Protein AF-A0AAV5Y469-F1 (afdb_monomer_lite)

Radius of gyration: 11.69 Å; chains: 1; bounding box: 35×20×27 Å

Foldseek 3Di:
DDFDDFAHDGRHDWQDQPGPQADPVDQDQDPVRTTKGKHWHPDAPPVRHTDIWIATSPPRDTPVRVVVD

Secondary structure (DSSP, 8-state):
--EEEETT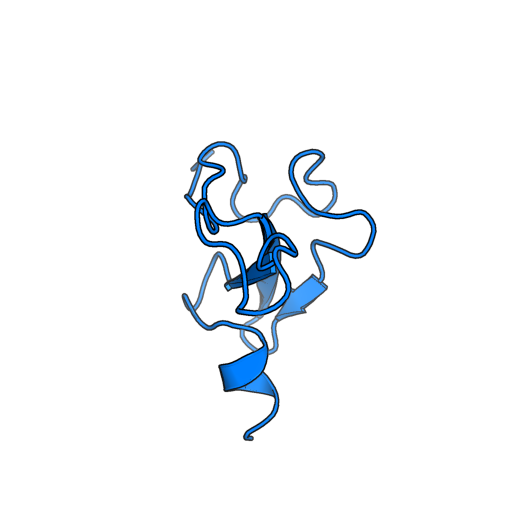EEEEETT-TT-TTS-TT-SEEPTTSSEEEEEEEEEE-TTSPEEEEEEETTT---SHHHHT-

Sequence (69 aa):
MKL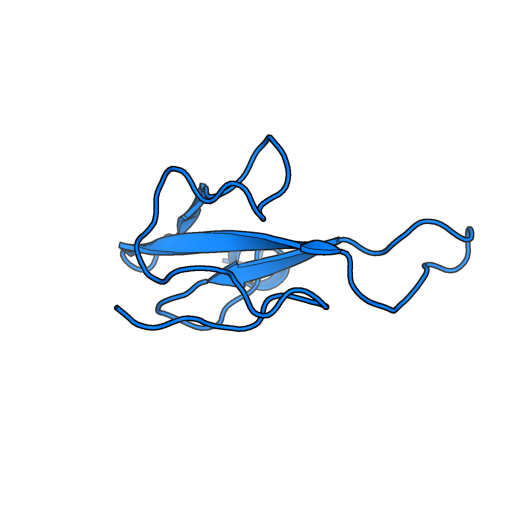FEVGNVVNHRIGDVQCAECSEEYPEACRCGGLMHASDTAEEDSDGNVVIVTLCDQCGRTEDQLDQA

pLDDT: mean 84.42, std 8.09, range [46.91, 92.06]

Structure (mmCIF, N/CA/C/O backbone):
data_AF-A0AAV5Y469-F1
#
_entry.id   AF-A0AAV5Y469-F1
#
loop_
_atom_site.group_PDB
_atom_site.id
_atom_site.type_symbol
_atom_site.label_atom_id
_atom_site.label_alt_id
_atom_site.label_comp_id
_atom_site.label_asym_id
_atom_site.label_entity_id
_atom_site.label_seq_id
_atom_site.pdbx_PDB_ins_code
_atom_site.Cartn_x
_atom_site.Cartn_y
_atom_site.Cartn_z
_atom_site.occupancy
_atom_site.B_iso_or_equiv
_atom_site.auth_seq_id
_atom_site.auth_comp_id
_atom_site.auth_asym_id
_atom_site.auth_atom_id
_atom_site.pdbx_PDB_model_num
ATOM 1 N N . MET A 1 1 ? -15.600 10.629 -6.783 1.00 60.31 1 MET A N 1
ATOM 2 C CA . MET A 1 1 ? -14.577 9.633 -7.166 1.00 60.31 1 MET A CA 1
ATOM 3 C C . MET A 1 1 ? -13.242 10.338 -7.047 1.00 60.31 1 MET A C 1
ATOM 5 O O . MET A 1 1 ? -13.134 11.429 -7.592 1.00 60.31 1 MET A O 1
ATOM 9 N N . LYS A 1 2 ? -12.310 9.814 -6.249 1.00 84.19 2 LYS A N 1
ATOM 10 C CA . LYS A 1 2 ? -11.017 10.455 -5.987 1.00 84.19 2 LYS A CA 1
ATOM 11 C C . LYS A 1 2 ? -9.934 9.558 -6.577 1.00 84.19 2 LYS A C 1
ATOM 13 O O . LYS A 1 2 ? -9.966 8.352 -6.335 1.00 84.19 2 LYS A O 1
ATOM 18 N N . LEU A 1 3 ? -9.081 10.146 -7.408 1.00 87.44 3 LEU A N 1
ATOM 19 C CA . LEU A 1 3 ? -7.887 9.488 -7.921 1.00 87.44 3 LEU A CA 1
ATOM 20 C C . LEU A 1 3 ? -6.729 9.754 -6.959 1.00 87.44 3 LEU A C 1
ATOM 22 O O . LEU A 1 3 ? -6.756 10.759 -6.237 1.00 87.44 3 LEU A O 1
ATOM 26 N N . PHE A 1 4 ? -5.754 8.859 -6.934 1.00 88.50 4 PHE A N 1
ATOM 27 C CA . PHE A 1 4 ? -4.542 9.017 -6.150 1.00 88.50 4 PHE A CA 1
ATOM 28 C C . PHE A 1 4 ? -3.335 8.412 -6.866 1.00 88.50 4 PHE A C 1
ATOM 30 O O . PHE A 1 4 ? -3.478 7.621 -7.799 1.00 88.50 4 PHE A O 1
ATOM 37 N N . GLU A 1 5 ? -2.156 8.854 -6.442 1.00 89.94 5 GLU A N 1
ATOM 38 C CA . GLU A 1 5 ? -0.882 8.418 -6.995 1.00 89.94 5 GLU A CA 1
ATOM 39 C C . GLU A 1 5 ? -0.332 7.213 -6.235 1.00 89.94 5 GLU A C 1
ATOM 41 O O . GLU A 1 5 ? -0.362 7.177 -5.003 1.00 89.94 5 GLU A O 1
ATOM 46 N N . VAL A 1 6 ? 0.172 6.236 -6.983 1.00 88.50 6 VAL A N 1
ATOM 47 C CA . VAL A 1 6 ? 0.917 5.088 -6.467 1.00 88.50 6 VAL A CA 1
ATOM 48 C C . VAL A 1 6 ? 2.134 4.917 -7.356 1.00 88.50 6 VAL A C 1
ATOM 50 O O . VAL A 1 6 ? 2.003 4.697 -8.558 1.00 88.50 6 VAL A O 1
ATOM 53 N N . GLY A 1 7 ? 3.323 5.074 -6.779 1.00 86.25 7 GLY A N 1
ATOM 54 C CA . GLY A 1 7 ? 4.555 5.093 -7.563 1.00 86.25 7 GLY A CA 1
ATOM 55 C C . GLY A 1 7 ? 4.519 6.203 -8.611 1.00 86.25 7 GLY A C 1
ATOM 56 O O . GLY A 1 7 ? 4.525 7.379 -8.261 1.00 86.25 7 GLY A O 1
ATOM 57 N N . ASN A 1 8 ? 4.477 5.824 -9.888 1.00 85.62 8 ASN A N 1
ATOM 58 C CA . ASN A 1 8 ? 4.446 6.743 -11.026 1.00 85.62 8 ASN A CA 1
ATOM 59 C C . ASN A 1 8 ? 3.052 6.898 -11.668 1.00 85.62 8 ASN A C 1
ATOM 61 O O . ASN A 1 8 ? 2.851 7.730 -12.556 1.00 85.62 8 ASN A O 1
ATOM 65 N N . VAL A 1 9 ? 2.064 6.112 -11.238 1.00 85.19 9 VAL A N 1
ATOM 66 C CA . VAL A 1 9 ? 0.731 6.106 -11.846 1.00 85.19 9 VAL A CA 1
ATOM 67 C C . VAL A 1 9 ? -0.233 6.933 -10.998 1.00 85.19 9 VAL A C 1
ATOM 69 O O . VAL A 1 9 ? -0.405 6.702 -9.806 1.00 85.19 9 VAL A O 1
ATOM 72 N N . VAL A 1 10 ? -0.885 7.927 -11.612 1.00 85.25 10 VAL A N 1
ATOM 73 C CA . VAL A 1 10 ? -1.802 8.877 -10.935 1.00 85.25 10 VAL A CA 1
ATOM 74 C C . VAL A 1 10 ? -3.288 8.576 -11.159 1.00 85.25 10 VAL A C 1
ATOM 76 O O . VAL A 1 10 ? -4.161 9.345 -10.751 1.00 85.25 10 VAL A O 1
ATOM 79 N N . ASN A 1 11 ? -3.592 7.466 -11.832 1.00 86.81 11 ASN A N 1
ATOM 80 C CA . ASN A 1 11 ? -4.950 7.073 -12.209 1.00 86.81 11 ASN A CA 1
ATOM 81 C C . ASN A 1 11 ? -5.557 6.010 -11.280 1.00 86.81 11 ASN A C 1
ATOM 83 O O . ASN A 1 11 ? 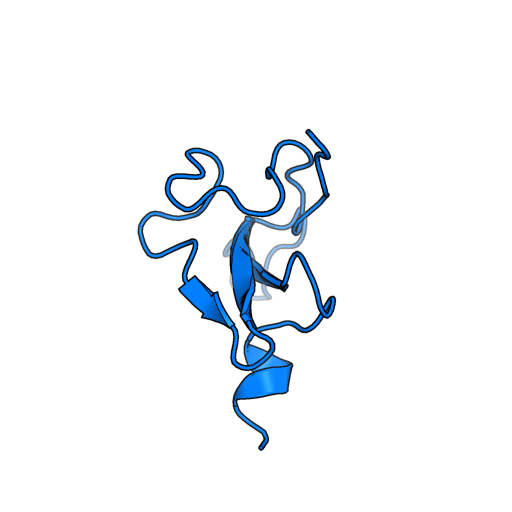-6.641 5.501 -11.577 1.00 86.81 11 ASN A O 1
ATOM 87 N N . HIS A 1 12 ? -4.921 5.685 -10.147 1.00 86.94 12 HIS A N 1
ATOM 88 C CA . HIS A 1 12 ? -5.528 4.757 -9.194 1.00 86.94 12 HIS A CA 1
ATOM 89 C C . HIS A 1 12 ? -6.757 5.379 -8.572 1.00 86.94 12 HIS A C 1
ATOM 91 O O . HIS A 1 12 ? -6.781 6.555 -8.208 1.00 86.94 12 HIS A O 1
ATOM 97 N N . ARG A 1 13 ? -7.799 4.572 -8.427 1.00 88.81 13 ARG A N 1
ATOM 98 C CA . ARG A 1 13 ? -9.075 5.034 -7.913 1.00 88.81 13 ARG A CA 1
ATOM 99 C C . ARG A 1 13 ? -9.313 4.467 -6.523 1.00 88.81 13 ARG A C 1
ATOM 101 O O . ARG A 1 13 ? -9.334 3.260 -6.330 1.00 88.81 13 ARG A O 1
ATOM 108 N N . ILE A 1 14 ? -9.541 5.369 -5.570 1.00 88.12 14 ILE A N 1
ATOM 109 C CA . ILE A 1 14 ? -9.797 5.023 -4.167 1.00 88.12 14 ILE A CA 1
ATOM 110 C C . ILE A 1 14 ? -11.047 4.138 -4.072 1.00 88.12 14 ILE A C 1
ATOM 112 O O . ILE A 1 14 ? -12.121 4.535 -4.547 1.00 88.12 14 ILE A O 1
ATOM 116 N N . GLY A 1 15 ? -10.904 2.971 -3.435 1.00 86.50 15 GLY A N 1
ATOM 117 C CA . GLY A 1 15 ? -11.978 1.991 -3.253 1.00 86.50 15 GLY A CA 1
ATOM 118 C C . GLY A 1 15 ? -12.316 1.170 -4.504 1.00 86.50 15 GLY A C 1
ATOM 119 O O . GLY A 1 15 ? -13.374 0.542 -4.545 1.00 86.50 15 GLY A O 1
ATOM 120 N N . ASP A 1 16 ? -11.471 1.202 -5.536 1.00 87.38 16 ASP A N 1
ATOM 121 C CA . ASP A 1 16 ? -11.679 0.442 -6.765 1.00 87.38 16 ASP A CA 1
ATOM 122 C C . ASP A 1 16 ? -11.020 -0.935 -6.665 1.00 87.38 16 ASP A C 1
ATOM 124 O O . ASP A 1 16 ? -9.808 -1.062 -6.773 1.00 87.38 16 ASP A O 1
ATOM 128 N N . VAL A 1 17 ? -11.833 -1.970 -6.445 1.00 84.81 17 VAL A N 1
ATOM 129 C CA . VAL A 1 17 ? -11.378 -3.368 -6.314 1.00 84.81 17 VAL A CA 1
ATOM 130 C C . VAL A 1 17 ? -10.936 -4.002 -7.640 1.00 84.81 17 VAL A C 1
ATOM 132 O O . VAL A 1 17 ? -10.435 -5.119 -7.640 1.00 84.81 17 VAL A O 1
ATOM 135 N N . GLN A 1 18 ? -11.149 -3.328 -8.775 1.00 83.56 18 GLN A N 1
ATOM 136 C CA . GLN A 1 18 ? -10.797 -3.811 -10.115 1.00 83.56 18 GLN A CA 1
ATOM 137 C C . GLN A 1 18 ? -9.935 -2.777 -10.847 1.00 83.56 18 GLN A C 1
ATOM 139 O O . GLN A 1 18 ? -10.132 -2.508 -12.035 1.00 83.56 18 GLN A O 1
ATOM 144 N N . CYS A 1 19 ? -9.001 -2.167 -10.119 1.00 84.75 19 CYS A N 1
ATOM 145 C CA . CYS A 1 19 ? -8.170 -1.097 -10.640 1.00 84.75 19 CYS A CA 1
ATOM 146 C C . CYS A 1 19 ? -7.273 -1.630 -11.768 1.00 84.75 19 CYS A C 1
ATOM 148 O O . CYS A 1 19 ? -6.279 -2.290 -11.503 1.00 84.75 19 CYS A O 1
ATOM 150 N N . ALA A 1 20 ? -7.606 -1.318 -13.023 1.00 83.44 20 ALA A N 1
ATOM 151 C CA . ALA A 1 20 ? -6.866 -1.803 -14.196 1.00 83.44 20 ALA A CA 1
ATOM 152 C C . ALA A 1 20 ? -5.427 -1.265 -14.294 1.00 83.44 20 ALA A C 1
ATOM 154 O O . ALA A 1 20 ? -4.600 -1.856 -14.975 1.00 83.44 20 ALA A O 1
ATOM 155 N N . GLU A 1 21 ? -5.149 -0.146 -13.622 1.00 85.31 21 GLU A N 1
ATOM 156 C CA . GLU A 1 21 ? -3.809 0.441 -13.524 1.00 85.31 21 GLU A CA 1
ATOM 157 C C . GLU A 1 21 ? -2.919 -0.302 -12.514 1.00 85.31 21 GLU A C 1
ATOM 159 O O . GLU A 1 21 ? -1.716 -0.070 -12.473 1.00 85.31 21 GLU A O 1
ATOM 164 N N . CYS A 1 22 ? -3.503 -1.151 -11.660 1.00 87.81 22 CYS A N 1
ATOM 165 C CA . CYS A 1 22 ? -2.726 -1.949 -10.725 1.00 87.81 22 CYS A CA 1
ATOM 166 C C . CYS A 1 22 ? -2.083 -3.155 -11.414 1.00 87.81 22 CYS A C 1
ATOM 168 O O . CYS A 1 22 ? -2.611 -3.684 -12.391 1.00 87.81 22 CYS A O 1
ATOM 170 N N . SER A 1 23 ? -0.961 -3.614 -10.854 1.00 81.38 23 SER A N 1
ATOM 171 C CA . SER A 1 23 ? -0.370 -4.909 -11.221 1.00 81.38 23 SER A CA 1
ATOM 172 C C . SER A 1 23 ? -1.382 -6.049 -11.019 1.00 81.38 23 SER A C 1
ATOM 174 O O . SER A 1 23 ? -2.263 -5.925 -10.174 1.00 81.38 23 SER A O 1
ATOM 176 N N . GLU A 1 24 ? -1.260 -7.155 -11.762 1.00 75.06 24 GLU A N 1
ATOM 177 C CA . GLU A 1 24 ? -2.285 -8.218 -11.869 1.00 75.06 24 GLU A CA 1
ATOM 178 C C . GLU A 1 24 ? -2.733 -8.833 -10.525 1.00 75.06 24 GLU A C 1
ATOM 180 O O . GLU A 1 24 ? -3.834 -9.377 -10.437 1.00 75.06 24 GLU A O 1
ATOM 185 N N . GLU A 1 25 ? -1.915 -8.729 -9.475 1.00 81.50 25 GLU A N 1
ATOM 186 C CA . GLU A 1 25 ? -2.215 -9.224 -8.120 1.00 81.50 25 GLU A CA 1
ATOM 187 C C . GLU A 1 25 ? -2.852 -8.168 -7.194 1.00 81.50 25 GLU A C 1
ATOM 189 O O . GLU A 1 25 ? -3.213 -8.469 -6.061 1.00 81.50 25 GLU A O 1
ATOM 194 N N . TYR A 1 26 ? -3.039 -6.937 -7.674 1.00 86.50 26 TYR A N 1
ATOM 195 C CA . TYR A 1 26 ? -3.578 -5.801 -6.931 1.00 86.50 26 TYR A CA 1
ATOM 196 C C . TYR A 1 26 ? -4.855 -5.271 -7.599 1.00 86.50 26 TYR A C 1
ATOM 198 O O . TYR A 1 26 ? -5.010 -5.359 -8.818 1.00 86.50 26 TYR A O 1
ATOM 206 N N . PRO A 1 27 ? -5.779 -4.662 -6.836 1.00 89.00 27 PRO A N 1
ATOM 207 C CA . PRO A 1 27 ? -5.620 -4.228 -5.450 1.00 89.00 27 PRO A CA 1
ATOM 208 C C . PRO A 1 27 ? -5.987 -5.260 -4.369 1.00 89.00 27 PRO A C 1
ATOM 210 O O . PRO A 1 27 ? -7.015 -5.929 -4.439 1.00 89.00 27 PRO A O 1
ATOM 213 N N . GLU A 1 28 ? -5.164 -5.311 -3.320 1.00 88.94 28 GLU A N 1
ATOM 214 C CA . GLU A 1 28 ? -5.283 -6.214 -2.165 1.00 88.94 28 GLU A CA 1
ATOM 215 C C . GLU A 1 28 ? -6.021 -5.556 -0.988 1.00 88.94 28 GLU A C 1
ATOM 217 O O . GLU A 1 28 ? -6.062 -4.333 -0.849 1.00 88.94 28 GLU A O 1
ATOM 222 N N . ALA A 1 29 ? -6.595 -6.349 -0.081 1.00 88.00 29 ALA A N 1
ATOM 223 C CA . ALA A 1 29 ? -7.267 -5.810 1.101 1.00 88.00 29 ALA A CA 1
ATOM 224 C C . ALA A 1 29 ? -6.256 -5.367 2.176 1.00 88.00 29 ALA A C 1
ATOM 226 O O . ALA A 1 29 ? -5.500 -6.171 2.719 1.00 88.00 29 ALA A O 1
ATOM 227 N N . CYS A 1 30 ? -6.283 -4.091 2.567 1.00 87.81 30 CYS A N 1
ATOM 228 C CA . CYS A 1 30 ? -5.452 -3.589 3.657 1.00 87.81 30 CYS A CA 1
ATOM 229 C C . CYS A 1 30 ? -6.093 -3.867 5.028 1.00 87.81 30 CYS A C 1
ATOM 231 O O . CYS A 1 30 ? -7.300 -3.706 5.220 1.00 87.81 30 CYS A O 1
ATOM 233 N N . ARG A 1 31 ? -5.269 -4.150 6.050 1.00 86.31 31 ARG A N 1
ATOM 234 C CA . ARG A 1 31 ? -5.704 -4.322 7.456 1.00 86.31 31 ARG A CA 1
ATOM 235 C C . ARG A 1 31 ? -6.468 -3.118 8.030 1.00 86.31 31 ARG A C 1
ATOM 237 O O . ARG A 1 31 ? -7.170 -3.259 9.026 1.00 86.31 31 ARG A O 1
ATOM 244 N N . CYS A 1 32 ? -6.325 -1.932 7.437 1.00 88.69 32 CYS A N 1
ATOM 245 C CA . CYS A 1 32 ? -7.049 -0.729 7.855 1.00 88.69 32 CYS A CA 1
ATOM 246 C C . CYS A 1 32 ? -8.505 -0.671 7.347 1.00 88.69 32 CYS A C 1
ATOM 248 O O . CYS A 1 32 ? -9.238 0.234 7.746 1.00 88.69 32 CYS A O 1
ATOM 250 N N . GLY A 1 33 ? -8.913 -1.595 6.469 1.00 87.38 33 GLY A N 1
ATOM 251 C CA . GLY A 1 33 ? -10.215 -1.594 5.795 1.00 87.38 33 GLY A CA 1
ATOM 252 C C . GLY A 1 33 ? -10.233 -0.895 4.429 1.00 87.38 33 GLY A C 1
ATOM 253 O O . GLY A 1 33 ? -11.287 -0.857 3.801 1.00 87.38 33 GLY A O 1
ATOM 254 N N . GLY A 1 34 ? -9.096 -0.357 3.975 1.00 89.94 34 GLY A N 1
ATOM 255 C CA . GLY A 1 34 ? -8.906 0.159 2.614 1.00 89.94 34 GLY A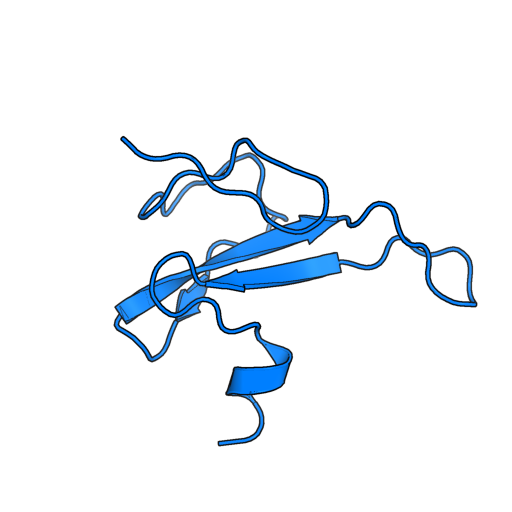 CA 1
ATOM 256 C C . GLY A 1 34 ? -8.355 -0.893 1.649 1.00 89.94 34 GLY A C 1
ATOM 257 O O . GLY A 1 34 ? -8.196 -2.060 2.013 1.00 89.94 34 GLY A O 1
ATOM 258 N N . LEU A 1 35 ? -8.009 -0.467 0.438 1.00 91.06 35 LEU A N 1
ATOM 259 C CA . LEU A 1 35 ? -7.355 -1.279 -0.582 1.00 91.06 35 LEU A CA 1
ATOM 260 C C . LEU A 1 35 ? -5.898 -0.840 -0.754 1.00 91.06 35 LEU A C 1
ATOM 262 O O . LEU A 1 35 ? -5.566 0.345 -0.682 1.00 91.06 35 LEU A O 1
ATOM 266 N N . MET A 1 36 ? -5.008 -1.806 -0.935 1.00 91.19 36 MET A N 1
ATOM 267 C CA . MET A 1 36 ? -3.638 -1.579 -1.362 1.00 91.19 36 MET A CA 1
ATOM 268 C C . MET A 1 36 ? -3.574 -1.639 -2.868 1.00 91.19 36 MET A C 1
ATOM 270 O O . MET A 1 36 ? -3.963 -2.628 -3.472 1.00 91.19 36 MET A O 1
ATOM 274 N N . HIS A 1 37 ? -3.062 -0.576 -3.459 1.00 91.75 37 HIS A N 1
ATOM 275 C CA . HIS A 1 37 ? -2.810 -0.489 -4.881 1.00 91.75 37 HIS A CA 1
ATOM 276 C C . HIS A 1 37 ? -1.310 -0.634 -5.112 1.00 91.75 37 HIS A C 1
ATOM 278 O O . HIS A 1 37 ? -0.525 -0.168 -4.288 1.00 91.75 37 HIS A O 1
ATOM 284 N N . ALA A 1 38 ? -0.921 -1.260 -6.218 1.00 90.38 38 ALA A N 1
ATOM 285 C CA . ALA A 1 38 ? 0.475 -1.388 -6.617 1.00 90.38 38 ALA A CA 1
ATOM 286 C C . ALA A 1 38 ? 0.700 -0.792 -7.995 1.00 90.38 38 ALA A C 1
ATOM 288 O O . ALA A 1 38 ? -0.137 -0.993 -8.876 1.00 90.38 38 ALA A O 1
ATOM 289 N N . SER A 1 39 ? 1.842 -0.135 -8.167 1.00 90.56 39 SER A N 1
ATOM 290 C CA . SER A 1 39 ? 2.312 0.348 -9.462 1.00 90.56 39 SER A CA 1
ATOM 291 C C . SER A 1 39 ? 3.824 0.424 -9.524 1.00 90.56 39 SER A C 1
ATOM 293 O O . SER A 1 39 ? 4.510 0.474 -8.500 1.00 90.56 39 SER A O 1
ATOM 295 N N . ASP A 1 40 ? 4.332 0.446 -10.750 1.00 88.94 40 ASP A N 1
ATOM 296 C CA . ASP A 1 40 ? 5.714 0.788 -11.021 1.00 88.94 40 ASP A CA 1
ATOM 297 C C . ASP A 1 40 ? 6.046 2.200 -10.536 1.00 88.94 40 ASP A C 1
ATOM 299 O O . ASP A 1 40 ? 5.233 3.130 -10.561 1.00 88.94 40 ASP A O 1
ATOM 303 N N . THR A 1 41 ? 7.279 2.357 -10.082 1.00 83.81 41 THR A N 1
ATOM 304 C CA . THR A 1 41 ? 7.883 3.664 -9.864 1.00 83.81 41 THR A CA 1
ATOM 305 C C . THR A 1 41 ? 8.702 4.071 -11.082 1.00 83.81 41 THR A C 1
ATOM 307 O O . THR A 1 41 ? 9.049 3.261 -11.938 1.00 83.81 41 THR A O 1
ATOM 310 N N . ALA A 1 42 ? 9.062 5.353 -11.132 1.00 78.69 42 ALA A N 1
ATOM 311 C CA . ALA A 1 42 ? 10.070 5.835 -12.069 1.00 78.69 42 ALA A CA 1
ATOM 312 C C . ALA A 1 42 ? 11.500 5.403 -11.677 1.00 78.69 42 ALA A C 1
ATOM 314 O O . ALA A 1 42 ? 12.445 5.740 -12.387 1.00 78.69 42 ALA A O 1
ATOM 315 N N . GLU A 1 43 ? 11.664 4.724 -10.537 1.00 82.69 43 GLU A N 1
ATOM 316 C CA . GLU A 1 43 ? 12.945 4.266 -10.020 1.00 82.69 43 GLU A CA 1
ATOM 317 C C . GLU A 1 43 ? 13.189 2.808 -10.429 1.00 82.69 43 GLU A C 1
ATOM 319 O O . GLU A 1 43 ? 12.301 1.952 -10.404 1.00 82.69 43 GLU A O 1
ATOM 324 N N . GLU A 1 44 ? 14.429 2.537 -10.817 1.00 86.94 44 GLU A N 1
ATOM 325 C CA . GLU A 1 44 ? 14.911 1.197 -11.123 1.00 86.94 44 GLU A CA 1
ATOM 326 C C . GLU A 1 44 ? 15.821 0.740 -9.980 1.00 86.94 44 GLU A C 1
ATOM 328 O O . GLU A 1 44 ? 16.627 1.514 -9.452 1.00 86.94 44 GLU A O 1
ATOM 333 N N . ASP A 1 45 ? 15.704 -0.526 -9.594 1.00 84.38 45 ASP A N 1
ATOM 334 C CA . ASP A 1 45 ? 16.584 -1.152 -8.618 1.00 84.38 45 ASP A CA 1
ATOM 335 C C . ASP A 1 45 ? 18.017 -1.261 -9.162 1.00 84.38 45 ASP A C 1
ATOM 337 O O . ASP A 1 45 ? 18.287 -1.085 -10.351 1.00 84.38 45 ASP A O 1
ATOM 341 N N . SER A 1 46 ? 18.969 -1.634 -8.301 1.00 84.69 46 SER A N 1
ATOM 342 C CA . SER A 1 46 ? 20.389 -1.791 -8.686 1.00 84.69 46 SER A CA 1
ATOM 343 C C . SER A 1 46 ? 20.646 -2.830 -9.792 1.00 84.69 46 SER A C 1
ATOM 345 O O . SER A 1 46 ? 21.750 -2.888 -10.330 1.00 84.69 46 SER A O 1
ATOM 347 N N . ASP A 1 47 ? 19.645 -3.645 -10.119 1.00 88.00 47 ASP A N 1
ATOM 348 C CA . ASP A 1 47 ? 19.671 -4.653 -11.183 1.00 88.00 47 ASP A CA 1
ATOM 349 C C . ASP A 1 47 ? 19.007 -4.157 -12.490 1.00 88.00 47 ASP A C 1
ATOM 351 O O . ASP A 1 47 ? 18.958 -4.883 -13.477 1.00 88.00 47 ASP A O 1
ATOM 355 N N . GLY A 1 48 ? 18.512 -2.911 -12.521 1.00 85.31 48 GLY A N 1
ATOM 356 C CA . GLY A 1 48 ? 17.786 -2.338 -13.662 1.00 85.31 48 GLY A CA 1
ATOM 357 C C . GLY A 1 48 ? 16.352 -2.856 -13.801 1.00 85.31 48 GLY A C 1
ATOM 358 O O . GLY A 1 48 ? 15.772 -2.790 -14.881 1.00 85.31 48 GLY A O 1
ATOM 359 N N . ASN A 1 49 ? 15.789 -3.412 -12.726 1.00 86.50 49 ASN A N 1
ATOM 360 C CA . ASN A 1 49 ? 14.389 -3.822 -12.682 1.00 86.50 49 ASN A CA 1
ATOM 361 C C . ASN A 1 49 ? 13.537 -2.666 -12.165 1.00 86.50 49 ASN A C 1
ATOM 363 O O . ASN A 1 49 ? 13.941 -1.957 -11.247 1.00 86.50 49 ASN A O 1
ATOM 367 N N . VAL A 1 50 ? 12.349 -2.498 -12.736 1.00 83.88 50 VAL A N 1
ATOM 368 C CA . VAL A 1 50 ? 11.391 -1.483 -12.295 1.00 83.88 50 VAL A CA 1
ATOM 369 C C . VAL A 1 50 ? 10.945 -1.793 -10.866 1.00 83.88 50 VAL A C 1
ATOM 371 O O . VAL A 1 50 ? 10.429 -2.883 -10.608 1.00 83.88 50 VAL A O 1
ATOM 374 N N . VAL A 1 51 ? 11.126 -0.842 -9.946 1.00 86.69 51 VAL A N 1
ATOM 375 C CA . VAL A 1 51 ? 10.695 -1.012 -8.553 1.00 86.69 51 VAL A CA 1
ATOM 376 C C . VAL A 1 51 ? 9.178 -0.868 -8.514 1.00 86.69 51 VAL A C 1
ATOM 378 O O . VAL A 1 51 ? 8.642 0.169 -8.915 1.00 86.69 51 VAL A O 1
ATOM 381 N N . ILE A 1 52 ? 8.480 -1.887 -8.015 1.00 86.25 52 ILE A N 1
ATOM 382 C CA . ILE A 1 52 ? 7.038 -1.820 -7.756 1.00 86.25 52 ILE A CA 1
ATOM 383 C C . ILE A 1 52 ? 6.831 -1.351 -6.320 1.00 86.25 52 ILE A C 1
ATOM 385 O O . ILE A 1 52 ? 7.398 -1.912 -5.384 1.00 86.25 52 ILE A O 1
ATOM 389 N N . VAL A 1 53 ? 5.987 -0.338 -6.140 1.00 88.25 53 VAL A N 1
ATOM 390 C CA . VAL A 1 53 ? 5.570 0.130 -4.818 1.00 88.25 53 VAL A CA 1
ATOM 391 C C . VAL A 1 53 ? 4.089 -0.100 -4.609 1.00 88.25 53 VAL A C 1
ATOM 393 O O . VAL A 1 53 ? 3.277 -0.012 -5.529 1.00 88.25 53 VAL A O 1
ATOM 396 N N . THR A 1 54 ? 3.743 -0.355 -3.356 1.00 90.81 54 THR A N 1
ATOM 397 C CA . THR A 1 54 ? 2.375 -0.545 -2.892 1.00 90.81 54 THR A CA 1
ATOM 398 C C . THR A 1 54 ? 1.972 0.614 -1.997 1.00 90.81 54 THR A C 1
ATOM 400 O O . THR A 1 54 ? 2.767 1.082 -1.186 1.00 90.81 54 THR A O 1
ATOM 403 N N . LEU A 1 55 ? 0.737 1.094 -2.114 1.00 90.50 55 LEU A N 1
ATOM 404 C CA . LEU A 1 55 ? 0.209 2.163 -1.274 1.00 90.50 55 LEU A CA 1
ATOM 405 C C . LEU A 1 55 ? -1.278 1.940 -0.996 1.00 90.50 55 LEU A C 1
ATOM 407 O O . LEU A 1 55 ? -2.078 1.721 -1.907 1.00 90.50 55 LEU A O 1
ATOM 411 N N . CYS A 1 56 ? -1.666 2.030 0.275 1.00 92.06 56 CYS A N 1
ATOM 412 C CA . CYS A 1 56 ? -3.066 1.968 0.667 1.00 92.06 56 CYS A CA 1
ATOM 413 C C . CYS A 1 56 ? -3.790 3.297 0.438 1.00 92.06 56 CYS A C 1
ATOM 415 O O . CYS A 1 56 ? -3.370 4.334 0.956 1.00 92.06 56 CYS A O 1
ATOM 417 N N . ASP A 1 57 ? -4.950 3.240 -0.218 1.00 89.62 57 ASP A N 1
ATOM 418 C CA . ASP A 1 57 ? -5.780 4.413 -0.512 1.00 89.62 57 ASP A CA 1
ATOM 419 C C . ASP A 1 57 ? -6.334 5.124 0.741 1.00 89.62 57 ASP A C 1
ATOM 421 O O . ASP A 1 57 ? -6.662 6.314 0.696 1.00 89.62 57 ASP A O 1
ATOM 425 N N . GLN A 1 58 ? -6.418 4.408 1.869 1.00 89.69 58 GLN A N 1
ATOM 426 C CA . GLN A 1 58 ? -7.054 4.896 3.092 1.00 89.69 58 GLN A CA 1
ATOM 427 C C . GLN A 1 58 ? -6.042 5.289 4.175 1.00 89.69 58 GLN A C 1
ATOM 429 O O . GLN A 1 58 ? -6.177 6.345 4.793 1.00 89.69 58 GLN A O 1
ATOM 434 N N . CYS A 1 59 ? -5.049 4.438 4.456 1.00 88.81 59 CYS A N 1
ATOM 435 C CA . CYS A 1 59 ? -4.076 4.682 5.527 1.00 88.81 59 CYS A CA 1
ATOM 436 C C . CYS A 1 59 ? -2.723 5.203 5.032 1.00 88.81 59 CYS A C 1
ATOM 438 O O . CYS A 1 59 ? -1.904 5.584 5.867 1.00 88.81 59 CYS A O 1
ATOM 440 N N . GLY A 1 60 ? -2.478 5.207 3.715 1.00 86.25 60 GLY A N 1
ATOM 441 C CA . GLY A 1 60 ? -1.211 5.645 3.123 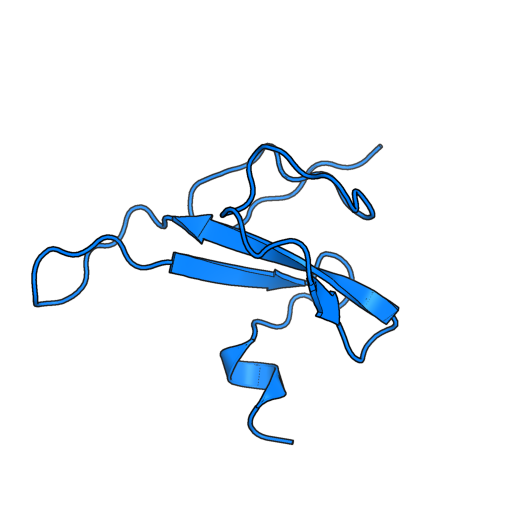1.00 86.25 60 GLY A CA 1
ATOM 442 C C . GLY A 1 60 ? -0.009 4.771 3.487 1.00 86.25 60 GLY A C 1
ATOM 443 O O . GLY A 1 60 ? 1.123 5.211 3.325 1.00 86.25 60 GLY A O 1
ATOM 444 N N . ARG A 1 61 ? -0.236 3.563 4.022 1.00 87.50 61 ARG A N 1
ATOM 445 C CA . ARG A 1 61 ? 0.830 2.595 4.312 1.00 87.50 61 ARG A CA 1
ATOM 446 C C . ARG A 1 61 ? 1.167 1.783 3.075 1.00 87.50 61 ARG A C 1
ATOM 448 O O . ARG A 1 61 ? 0.266 1.454 2.303 1.00 87.50 61 ARG A O 1
ATOM 455 N N . THR A 1 62 ? 2.437 1.430 2.950 1.00 86.31 62 THR A N 1
ATOM 456 C CA . THR A 1 62 ? 2.919 0.449 1.977 1.00 86.31 62 THR A CA 1
ATOM 457 C C . THR A 1 62 ? 2.851 -0.964 2.563 1.00 86.31 62 THR A C 1
ATOM 459 O O . THR A 1 62 ? 2.714 -1.137 3.777 1.00 86.31 62 THR A O 1
ATOM 4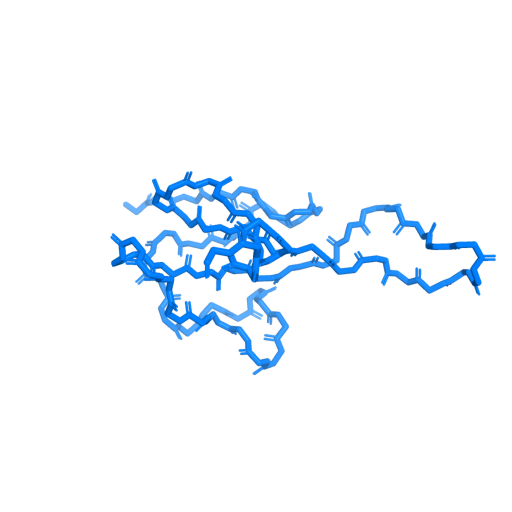62 N N . GLU A 1 63 ? 2.942 -1.985 1.717 1.00 78.81 63 GLU A N 1
ATOM 463 C CA . GLU A 1 63 ? 2.929 -3.391 2.140 1.00 78.81 63 GLU A CA 1
ATOM 464 C C . GLU A 1 63 ? 4.118 -3.743 3.045 1.00 78.81 63 GLU A C 1
ATOM 466 O O . GLU A 1 63 ? 3.934 -4.399 4.069 1.00 78.81 63 GLU A O 1
ATOM 471 N N . ASP A 1 64 ? 5.300 -3.186 2.762 1.00 74.50 64 ASP A N 1
ATOM 472 C CA . ASP A 1 64 ? 6.497 -3.301 3.614 1.00 74.50 64 ASP A CA 1
ATOM 473 C C . ASP A 1 64 ? 6.246 -2.806 5.055 1.00 74.50 64 ASP A C 1
ATOM 475 O O . ASP A 1 64 ? 6.733 -3.373 6.034 1.00 74.50 64 ASP A O 1
ATOM 479 N N . GLN A 1 65 ? 5.395 -1.785 5.218 1.00 76.06 65 GLN A N 1
ATOM 480 C CA . GLN A 1 65 ? 4.994 -1.286 6.537 1.00 76.06 65 GLN A CA 1
ATOM 481 C C . GLN A 1 65 ? 3.920 -2.142 7.226 1.00 76.06 65 GLN A C 1
ATOM 483 O O . GLN A 1 65 ? 3.664 -1.946 8.417 1.00 76.06 65 GLN A O 1
ATOM 488 N N . LEU A 1 66 ? 3.245 -3.041 6.504 1.00 71.50 66 LEU A N 1
ATOM 489 C CA . LEU A 1 66 ? 2.215 -3.931 7.049 1.00 71.50 66 LEU A CA 1
ATOM 490 C C . LEU A 1 66 ? 2.780 -5.273 7.527 1.00 71.50 66 LEU A C 1
ATOM 492 O O . LEU A 1 66 ? 2.194 -5.857 8.442 1.00 71.50 66 LEU A O 1
ATOM 496 N N . ASP A 1 67 ? 3.884 -5.739 6.939 1.00 63.62 67 ASP A N 1
ATOM 497 C CA . ASP A 1 67 ? 4.538 -7.002 7.315 1.00 63.62 67 ASP A CA 1
ATOM 498 C C . ASP A 1 67 ? 5.258 -6.917 8.677 1.00 63.62 67 ASP A C 1
ATOM 500 O O . ASP A 1 67 ? 5.374 -7.899 9.402 1.00 63.62 67 ASP A O 1
ATOM 504 N N . GLN A 1 68 ? 5.642 -5.711 9.109 1.00 56.28 68 GLN A N 1
ATOM 505 C CA . GLN A 1 68 ? 6.356 -5.474 10.374 1.00 56.28 68 GLN A CA 1
ATOM 506 C C . GLN A 1 68 ? 5.459 -5.398 11.635 1.00 56.28 68 GLN A C 1
ATOM 508 O O . GLN A 1 68 ? 5.842 -4.756 12.618 1.00 56.28 68 GLN A O 1
ATOM 513 N N . ALA A 1 69 ? 4.264 -6.004 11.629 1.00 46.91 69 ALA A N 1
ATOM 514 C CA . ALA A 1 69 ? 3.257 -5.877 12.699 1.00 46.91 69 ALA A CA 1
ATOM 515 C C . ALA A 1 69 ? 2.952 -7.179 13.450 1.00 46.91 69 ALA A C 1
ATOM 517 O O . ALA A 1 69 ? 2.567 -8.165 12.780 1.00 46.91 69 ALA A O 1
#